Protein AF-A0A7W5DYM8-F1 (afdb_monomer_lite)

Organism: NCBI:txid980271

InterPro domains:
  IPR017850 Alkaline-phosphatase-like, core domain superfamily [G3DSA:3.40.720.10] (1-56)
  IPR017850 Alkaline-phosphatase-like, core domain superfamily [SSF53649] (1-130)
  IPR032506 N-sulphoglucosamine sulphohydrolase, C-terminal [PF16347] (1-125)
  IPR050738 Sulfatase enzyme [PTHR42693] (1-129)

Sequence (147 aa):
MRVPAVIRWPNMIPAGSNTDKLLTAMDVLPTCAKLSGAELPNDLVIDGKDMMPVLLNGAASPHEHFFYVHWGDLEGVRWKSWKLHVVDGKTALYNLDEDIAEKKNLAANHPEIVQQLQSAMQAFEKDMKENLRPAGLVENPKPLTKR

pLDDT: mean 94.45, std 4.66, range [64.62, 98.44]

Radius of gyration: 18.81 Å; chains: 1; bounding box: 46×29×61 Å

Structure (mmCIF, N/CA/C/O backbone):
data_AF-A0A7W5DYM8-F1
#
_entry.id   AF-A0A7W5DYM8-F1
#
loop_
_atom_site.group_PDB
_atom_site.id
_atom_site.type_symbol
_atom_site.label_atom_id
_atom_site.label_alt_id
_atom_site.label_comp_id
_atom_site.label_asym_id
_atom_site.label_entity_id
_atom_site.label_seq_id
_atom_site.pdbx_PDB_ins_code
_atom_site.Cartn_x
_atom_site.Cartn_y
_atom_site.Cartn_z
_atom_site.occupancy
_atom_site.B_iso_or_equiv
_atom_site.auth_seq_id
_atom_site.auth_comp_id
_atom_site.auth_asym_id
_atom_site.auth_atom_id
_atom_site.pdbx_PDB_model_num
ATOM 1 N N . MET A 1 1 ? 4.156 -7.812 -0.506 1.00 83.62 1 MET A N 1
ATOM 2 C CA . MET A 1 1 ? 3.301 -8.966 -0.135 1.00 83.62 1 MET A CA 1
ATOM 3 C C . MET A 1 1 ? 1.823 -8.617 -0.337 1.00 83.62 1 MET A C 1
ATOM 5 O O . MET A 1 1 ? 1.478 -7.452 -0.181 1.00 83.62 1 MET A O 1
ATOM 9 N N . ARG A 1 2 ? 0.968 -9.587 -0.697 1.00 90.94 2 ARG A N 1
ATOM 10 C CA . ARG A 1 2 ? -0.507 -9.479 -0.682 1.00 90.94 2 ARG A CA 1
ATOM 11 C C . ARG A 1 2 ? -1.041 -10.575 0.240 1.00 90.94 2 ARG A C 1
ATOM 13 O O . ARG A 1 2 ? -0.588 -11.709 0.132 1.00 90.94 2 ARG A O 1
ATOM 20 N N . VAL A 1 3 ? -1.972 -10.238 1.127 1.00 94.06 3 VAL A N 1
ATOM 21 C CA . VAL A 1 3 ? -2.548 -11.163 2.118 1.00 94.06 3 VAL A CA 1
ATOM 22 C C . VAL A 1 3 ? -4.078 -11.126 2.064 1.00 94.06 3 VAL A C 1
ATOM 24 O O . VAL A 1 3 ? -4.635 -10.112 1.635 1.00 94.06 3 VAL A O 1
ATOM 27 N N . PRO A 1 4 ? -4.771 -12.209 2.458 1.00 95.94 4 PRO A N 1
ATOM 28 C CA . PRO A 1 4 ? -6.221 -12.181 2.603 1.00 95.94 4 PRO A CA 1
ATOM 29 C C . PRO A 1 4 ? -6.634 -11.254 3.754 1.00 95.94 4 PRO A C 1
ATOM 31 O O . PRO A 1 4 ? -6.001 -11.242 4.808 1.00 95.94 4 PRO A O 1
ATOM 34 N N . ALA A 1 5 ? -7.723 -10.512 3.560 1.00 96.00 5 ALA A N 1
ATOM 35 C CA . ALA A 1 5 ? -8.339 -9.674 4.582 1.00 96.00 5 ALA A CA 1
ATOM 36 C C . ALA A 1 5 ? -9.866 -9.777 4.476 1.00 96.00 5 ALA A C 1
ATOM 38 O O . ALA A 1 5 ? -10.414 -9.784 3.374 1.00 96.00 5 ALA A O 1
ATOM 39 N N . VAL A 1 6 ? -10.546 -9.864 5.620 1.00 96.56 6 VAL A N 1
ATOM 40 C CA . VAL A 1 6 ? -12.012 -9.897 5.712 1.00 96.56 6 VAL A CA 1
ATOM 41 C C . VAL A 1 6 ? -12.442 -8.912 6.788 1.00 96.56 6 VAL A C 1
ATOM 43 O O . VAL A 1 6 ? -11.948 -8.968 7.912 1.00 96.56 6 VAL A O 1
ATOM 46 N N . ILE A 1 7 ? -13.378 -8.028 6.447 1.00 96.19 7 ILE A N 1
ATOM 47 C CA . ILE A 1 7 ? -13.954 -7.044 7.365 1.00 96.19 7 ILE A CA 1
ATOM 48 C C . ILE A 1 7 ? -15.462 -7.267 7.394 1.00 96.19 7 ILE A C 1
ATOM 50 O O . ILE A 1 7 ? -16.102 -7.382 6.350 1.00 96.19 7 ILE A O 1
ATOM 54 N N . ARG A 1 8 ? -16.038 -7.347 8.596 1.00 96.38 8 ARG A N 1
ATOM 55 C CA . ARG A 1 8 ? -17.473 -7.559 8.793 1.00 96.38 8 ARG A CA 1
ATOM 56 C C . ARG A 1 8 ? -18.031 -6.502 9.731 1.00 96.38 8 ARG A C 1
ATOM 58 O O . ARG A 1 8 ? -17.648 -6.453 10.894 1.00 96.38 8 ARG A O 1
ATOM 65 N N . TRP A 1 9 ? -19.010 -5.747 9.242 1.00 96.38 9 TRP A N 1
ATOM 66 C CA . TRP A 1 9 ? -19.817 -4.848 10.061 1.00 96.38 9 TRP A CA 1
ATOM 67 C C . TRP A 1 9 ? -21.295 -4.972 9.673 1.00 96.38 9 TRP A C 1
ATOM 69 O O . TRP A 1 9 ? -21.706 -4.427 8.646 1.00 96.38 9 TRP A O 1
ATOM 79 N N . PRO A 1 10 ? -22.103 -5.704 10.463 1.00 96.44 10 PRO A N 1
ATOM 80 C CA . PRO A 1 10 ? -23.527 -5.873 10.188 1.00 96.44 10 PRO A CA 1
ATOM 81 C C . PRO A 1 10 ? -24.252 -4.531 10.050 1.00 96.44 10 PRO A C 1
ATOM 83 O O . PRO A 1 10 ? -23.991 -3.611 10.821 1.00 96.44 10 PRO A O 1
ATOM 86 N N . ASN A 1 11 ? -25.171 -4.445 9.086 1.00 94.19 11 ASN A N 1
ATOM 87 C CA . ASN A 1 11 ? -25.983 -3.259 8.775 1.00 94.19 11 ASN A CA 1
ATOM 88 C C . ASN A 1 11 ? -25.207 -2.020 8.290 1.00 94.19 11 ASN A C 1
ATOM 90 O O . ASN A 1 11 ? -25.830 -0.996 8.037 1.00 94.19 11 ASN A O 1
ATOM 94 N N . MET A 1 12 ? -23.882 -2.113 8.135 1.00 95.12 12 MET A N 1
ATOM 95 C CA . MET A 1 12 ? -23.035 -1.024 7.635 1.00 95.12 12 MET A CA 1
ATOM 96 C C . MET A 1 12 ? -22.332 -1.430 6.343 1.00 95.12 12 MET A C 1
ATOM 98 O O . MET A 1 12 ? -22.531 -0.802 5.311 1.00 95.12 12 MET A O 1
ATOM 102 N N . ILE A 1 13 ? -21.547 -2.511 6.379 1.00 96.19 13 ILE A N 1
ATOM 103 C CA . ILE A 1 13 ? -20.878 -3.041 5.186 1.00 96.19 13 ILE A CA 1
ATOM 104 C C . ILE A 1 13 ? -21.829 -4.032 4.498 1.00 96.19 13 ILE A C 1
ATOM 106 O O . ILE A 1 13 ? -22.281 -4.977 5.159 1.00 96.19 13 ILE A O 1
ATOM 110 N N . PRO A 1 14 ? -22.124 -3.870 3.192 1.00 94.50 14 PRO A N 1
ATOM 111 C CA . PRO A 1 14 ? -22.973 -4.803 2.459 1.00 94.50 14 PRO A CA 1
ATOM 112 C C . PRO A 1 14 ? -22.443 -6.240 2.541 1.00 94.50 14 PRO A C 1
ATOM 114 O O . PRO A 1 14 ? -21.277 -6.520 2.242 1.00 94.50 14 PRO A O 1
ATOM 117 N N . ALA A 1 15 ? -23.302 -7.168 2.961 1.00 96.00 15 ALA A N 1
ATOM 118 C CA . ALA A 1 15 ? -22.930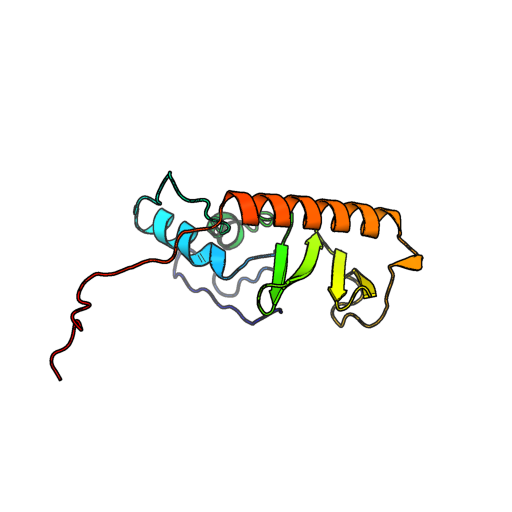 -8.570 3.109 1.00 96.00 15 ALA A CA 1
ATOM 119 C C . ALA A 1 15 ? -22.540 -9.186 1.757 1.00 96.00 15 ALA A C 1
ATOM 121 O O . ALA A 1 15 ? -23.195 -8.947 0.746 1.00 96.00 15 ALA A O 1
ATOM 122 N N . GLY A 1 16 ? -21.475 -9.991 1.750 1.00 94.94 16 GLY A N 1
ATOM 123 C CA . GLY A 1 16 ? -20.983 -10.653 0.537 1.00 94.94 16 GLY A CA 1
ATOM 124 C C . GLY A 1 16 ? -20.335 -9.717 -0.489 1.00 94.94 16 GLY A C 1
ATOM 125 O O . GLY A 1 16 ? -20.016 -10.166 -1.587 1.00 94.94 16 GLY A O 1
ATOM 126 N N . SER A 1 17 ? -20.127 -8.441 -0.152 1.00 95.00 17 SER A N 1
ATOM 127 C CA . SER A 1 17 ? -19.390 -7.514 -1.012 1.00 95.00 17 SER A CA 1
ATOM 128 C C . SER A 1 17 ? -17.897 -7.856 -1.075 1.00 95.00 17 SER A C 1
ATOM 130 O O . SER A 1 17 ? -17.343 -8.516 -0.192 1.00 95.00 17 SER A O 1
ATOM 132 N N . ASN A 1 18 ? -17.242 -7.415 -2.148 1.00 95.81 18 ASN A N 1
ATOM 133 C CA . ASN A 1 18 ? -15.803 -7.536 -2.344 1.00 95.81 18 ASN A CA 1
ATOM 134 C C . ASN A 1 18 ? -15.232 -6.219 -2.889 1.00 95.81 18 ASN A C 1
ATOM 136 O O . ASN A 1 18 ? -15.968 -5.358 -3.370 1.00 95.81 18 ASN A O 1
ATOM 140 N N . THR A 1 19 ? -13.914 -6.056 -2.783 1.00 95.00 19 THR A N 1
ATOM 141 C CA . THR A 1 19 ? -13.195 -4.926 -3.371 1.00 95.00 19 THR A CA 1
ATOM 142 C C . THR A 1 19 ? -11.822 -5.371 -3.860 1.00 95.00 19 THR A C 1
ATOM 144 O O . THR A 1 19 ? -11.147 -6.178 -3.217 1.00 95.00 19 THR A O 1
ATOM 147 N N . ASP A 1 20 ? -11.423 -4.852 -5.017 1.00 93.19 20 ASP A N 1
ATOM 148 C CA . ASP A 1 20 ? -10.101 -5.023 -5.624 1.00 93.19 20 ASP A CA 1
ATOM 149 C C . ASP A 1 20 ? -9.181 -3.816 -5.377 1.00 93.19 20 ASP A C 1
ATOM 151 O O . ASP A 1 20 ? -8.024 -3.806 -5.809 1.00 93.19 20 ASP A O 1
ATOM 155 N N . LYS A 1 21 ? -9.687 -2.793 -4.676 1.00 95.00 21 LYS A N 1
ATOM 156 C CA . LYS A 1 21 ? -8.948 -1.566 -4.388 1.00 95.00 21 LYS A CA 1
ATOM 157 C C . LYS A 1 21 ? -7.797 -1.842 -3.429 1.00 95.00 21 LYS A C 1
ATOM 159 O O . LYS A 1 21 ? -7.869 -2.694 -2.545 1.00 95.00 21 LYS A O 1
ATOM 164 N N . LEU A 1 22 ? -6.718 -1.091 -3.620 1.00 95.12 22 LEU A N 1
ATOM 165 C CA . LEU A 1 22 ? -5.542 -1.164 -2.769 1.00 95.12 22 LEU A CA 1
ATOM 166 C C . LEU A 1 22 ? -5.871 -0.612 -1.379 1.00 95.12 22 LEU A C 1
ATOM 168 O O . LEU A 1 22 ? -6.224 0.553 -1.233 1.00 95.12 22 LEU A O 1
ATOM 172 N N . LEU A 1 23 ? -5.736 -1.467 -0.375 1.00 96.56 23 LEU A N 1
ATOM 173 C CA . LEU A 1 23 ? -5.815 -1.131 1.041 1.00 96.56 23 LEU A CA 1
ATOM 174 C C . LEU A 1 23 ? -4.632 -1.777 1.758 1.00 96.56 23 LEU A C 1
ATOM 176 O O . LEU A 1 23 ? -4.027 -2.733 1.259 1.00 96.56 23 LEU A O 1
ATOM 180 N N . THR A 1 24 ? -4.303 -1.254 2.930 1.00 96.81 24 THR A N 1
ATOM 181 C CA . THR A 1 24 ? -3.130 -1.654 3.705 1.00 96.81 24 THR A CA 1
ATOM 182 C C . THR A 1 24 ? -3.521 -2.000 5.138 1.00 96.81 24 THR A C 1
ATOM 184 O O . THR A 1 24 ? -4.536 -1.539 5.654 1.00 96.81 24 THR A O 1
ATOM 187 N N . ALA A 1 25 ? -2.691 -2.781 5.829 1.00 96.44 25 ALA A N 1
ATOM 188 C CA . ALA A 1 25 ? -2.888 -3.014 7.261 1.00 96.44 25 ALA A CA 1
ATOM 189 C C . ALA A 1 25 ? -2.760 -1.718 8.089 1.00 96.44 25 ALA A C 1
ATOM 191 O O . ALA A 1 25 ? -3.358 -1.611 9.157 1.00 96.44 25 ALA A O 1
ATOM 192 N N . MET A 1 26 ? -2.020 -0.720 7.586 1.00 96.94 26 MET A N 1
ATOM 193 C CA . MET A 1 26 ? -1.843 0.577 8.248 1.00 96.94 26 MET A CA 1
ATOM 194 C C . MET A 1 26 ? -3.145 1.382 8.283 1.00 96.94 26 MET A C 1
ATOM 196 O O . MET A 1 26 ? -3.337 2.179 9.195 1.00 96.94 26 MET A O 1
ATOM 200 N N . ASP A 1 27 ? -4.071 1.120 7.356 1.00 98.19 27 ASP A N 1
ATOM 201 C CA . ASP A 1 27 ? -5.374 1.790 7.273 1.00 98.19 27 ASP A CA 1
ATOM 202 C C . ASP A 1 27 ? -6.287 1.455 8.459 1.00 98.19 27 ASP A C 1
ATOM 204 O O . ASP A 1 27 ? -7.216 2.206 8.760 1.00 98.19 27 ASP A O 1
ATOM 208 N N . VAL A 1 28 ? -6.025 0.352 9.172 1.00 97.75 28 VAL A N 1
ATOM 209 C CA . VAL A 1 28 ? -6.814 -0.065 10.342 1.00 97.75 28 VAL A CA 1
ATOM 210 C C . VAL A 1 28 ? -6.790 1.005 11.430 1.00 97.75 28 VAL A C 1
ATOM 212 O O . VAL A 1 28 ? -7.844 1.345 11.959 1.00 97.75 28 VAL A O 1
ATOM 215 N N . LEU A 1 29 ? -5.619 1.574 11.733 1.00 97.81 29 LEU A N 1
ATOM 216 C CA . LEU A 1 29 ? -5.467 2.571 12.794 1.00 97.81 29 LEU A CA 1
ATOM 217 C C . LEU A 1 29 ? -6.342 3.823 12.568 1.00 97.81 29 LEU A C 1
ATOM 219 O O . LEU A 1 29 ? -7.199 4.089 13.413 1.00 97.81 29 LEU A O 1
ATOM 223 N N . PRO A 1 30 ? -6.190 4.587 11.468 1.00 98.00 30 PRO A N 1
ATOM 224 C CA . PRO A 1 30 ? -6.984 5.795 11.251 1.00 98.00 30 PRO A CA 1
ATOM 225 C C . PRO A 1 30 ? -8.464 5.499 11.015 1.00 98.00 30 PRO A C 1
ATOM 227 O O . PRO A 1 30 ? -9.313 6.289 11.423 1.00 98.00 30 PRO A O 1
ATOM 230 N N . THR A 1 31 ? -8.789 4.346 10.425 1.00 98.06 31 THR A N 1
ATOM 231 C CA . THR A 1 31 ? -10.178 3.893 10.290 1.00 98.06 31 THR A CA 1
ATOM 232 C C . THR A 1 31 ? -10.809 3.693 11.669 1.00 98.06 31 THR A C 1
ATOM 234 O O . THR A 1 31 ? -11.843 4.284 11.967 1.00 98.06 31 THR A O 1
ATOM 237 N N . CYS A 1 32 ? -10.180 2.910 12.550 1.00 98.00 32 CYS A N 1
ATOM 238 C CA . CYS A 1 32 ? -10.696 2.669 13.895 1.00 98.00 32 CYS A CA 1
ATOM 239 C C . CYS A 1 32 ? -10.761 3.949 14.735 1.00 98.00 32 CYS A C 1
ATOM 241 O O . CYS A 1 32 ? -11.755 4.139 15.430 1.00 98.00 32 CYS A O 1
ATOM 243 N N . ALA A 1 33 ? -9.755 4.826 14.649 1.00 98.06 33 ALA A N 1
ATOM 244 C CA . ALA A 1 33 ? -9.746 6.101 15.366 1.00 98.06 33 ALA A CA 1
ATOM 245 C C . ALA A 1 33 ? -10.934 6.988 14.963 1.00 98.06 33 ALA A C 1
ATOM 247 O O . ALA A 1 33 ? -11.693 7.447 15.815 1.00 98.06 33 ALA A O 1
ATOM 248 N N . LYS A 1 34 ? -11.177 7.135 13.654 1.00 97.06 34 LYS A N 1
ATOM 249 C CA . LYS A 1 34 ? -12.324 7.893 13.142 1.00 97.06 34 LYS A CA 1
ATOM 250 C C . LYS A 1 34 ? -13.661 7.309 13.601 1.00 97.06 34 LYS A C 1
ATOM 252 O O . LYS A 1 34 ? -14.571 8.058 13.941 1.00 97.06 34 LYS A O 1
ATOM 257 N N . LEU A 1 35 ? -13.788 5.982 13.610 1.00 96.81 35 LEU A N 1
ATOM 258 C CA . LEU A 1 35 ? -15.016 5.298 14.021 1.00 96.81 35 LEU A CA 1
ATOM 259 C C . LEU A 1 35 ? -15.273 5.371 15.531 1.00 96.81 35 LEU A C 1
ATOM 261 O O . LEU A 1 35 ? -16.429 5.388 15.943 1.00 96.81 35 LEU A O 1
ATOM 265 N N . SER A 1 36 ? -14.220 5.396 16.351 1.00 97.75 36 SER A N 1
ATOM 266 C CA . SER A 1 36 ? -14.335 5.509 17.808 1.00 97.75 36 SER A CA 1
ATOM 267 C C . SER A 1 36 ? -14.446 6.953 18.300 1.00 97.75 36 SER A C 1
ATOM 269 O O . SER A 1 36 ? -14.766 7.167 19.467 1.00 97.75 36 SER A O 1
ATOM 271 N N . GLY A 1 37 ? -14.170 7.934 17.436 1.00 97.44 37 GLY A N 1
ATOM 272 C CA . GLY A 1 37 ? -14.018 9.333 17.829 1.00 97.44 37 GLY A CA 1
ATOM 273 C C . GLY A 1 37 ? -12.704 9.617 18.563 1.00 97.44 37 GLY A C 1
ATOM 274 O O . GLY A 1 37 ? -12.573 10.678 19.164 1.00 97.44 37 GLY A O 1
ATOM 275 N N . ALA A 1 38 ? -11.745 8.684 18.546 1.00 97.75 38 ALA A N 1
ATOM 276 C CA . ALA A 1 38 ? -10.418 8.926 19.092 1.00 97.75 38 ALA A CA 1
ATOM 277 C C . ALA A 1 38 ? -9.637 9.893 18.195 1.00 97.75 38 ALA A C 1
ATOM 279 O O . ALA A 1 38 ? -9.640 9.775 16.968 1.00 97.75 38 ALA A O 1
ATOM 280 N N . GLU A 1 39 ? -8.926 10.820 18.823 1.00 96.31 39 GLU A N 1
ATOM 281 C CA . GLU A 1 39 ? -8.040 11.743 18.126 1.00 96.31 39 GLU A CA 1
ATOM 282 C C . GLU A 1 39 ? -6.702 11.062 17.832 1.00 96.31 39 GLU A C 1
ATOM 284 O O . GLU A 1 39 ? -6.113 10.398 18.690 1.00 96.31 39 GLU A O 1
ATOM 289 N N . LEU A 1 40 ? -6.226 11.217 16.598 1.00 95.25 40 LEU A N 1
ATOM 290 C CA . LEU A 1 40 ? -4.867 10.832 16.242 1.00 95.25 40 LEU A CA 1
ATOM 291 C C . LEU A 1 40 ? -3.893 11.948 16.647 1.00 95.25 40 LEU A C 1
ATOM 293 O O . LEU A 1 40 ? -4.267 13.121 16.627 1.00 95.25 40 LEU A O 1
ATOM 297 N N . PRO A 1 41 ? -2.642 11.602 16.990 1.00 92.56 41 PRO A N 1
ATOM 298 C CA . PRO A 1 41 ? -1.598 12.591 17.22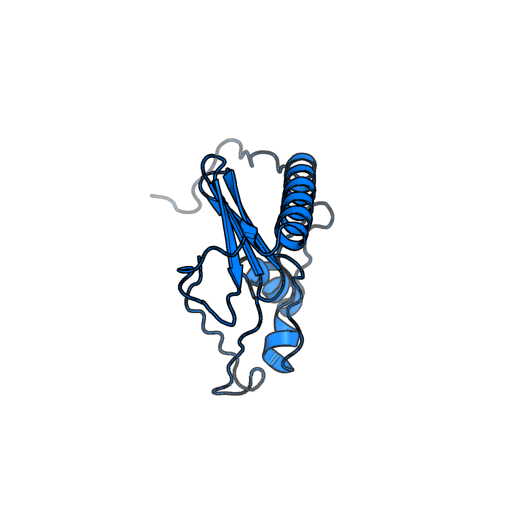9 1.00 92.56 41 PRO A CA 1
ATOM 299 C C . PRO A 1 41 ? -1.387 13.471 15.990 1.00 92.56 41 PRO A C 1
ATOM 301 O O . PRO A 1 41 ? -1.292 12.965 14.873 1.00 92.56 41 PRO A O 1
ATOM 304 N N . ASN A 1 42 ? -1.298 14.787 16.199 1.00 91.19 42 ASN A N 1
ATOM 305 C CA . ASN A 1 42 ? -1.083 15.773 15.130 1.00 91.19 42 ASN A CA 1
ATOM 306 C C . ASN A 1 42 ? 0.408 16.043 14.858 1.00 91.19 42 ASN A C 1
ATOM 308 O O . ASN A 1 42 ? 0.750 16.741 13.909 1.00 91.19 42 ASN A O 1
ATOM 312 N N . ASP A 1 43 ? 1.287 15.520 15.710 1.00 90.81 43 ASP A N 1
ATOM 313 C CA . ASP A 1 43 ? 2.745 15.642 15.656 1.00 90.81 43 ASP A CA 1
ATOM 314 C C . ASP A 1 43 ? 3.423 14.420 15.016 1.00 90.81 43 ASP A C 1
ATOM 316 O O . ASP A 1 43 ? 4.648 14.369 14.924 1.00 90.81 43 ASP A O 1
ATOM 320 N N . LEU A 1 44 ? 2.640 13.437 14.558 1.00 90.81 44 LEU A N 1
ATOM 321 C CA . LEU A 1 44 ? 3.134 12.221 13.921 1.00 90.81 44 LEU A CA 1
ATOM 322 C C . LEU A 1 44 ? 2.508 12.037 12.542 1.00 90.81 44 LEU A C 1
ATOM 324 O O . LEU A 1 44 ? 1.288 12.064 12.382 1.00 90.81 44 LEU A O 1
ATOM 328 N N . VAL A 1 45 ? 3.349 11.746 11.553 1.00 92.50 45 VAL A N 1
ATOM 329 C CA . VAL A 1 45 ? 2.881 11.299 10.239 1.00 92.50 45 VAL A CA 1
ATOM 330 C C . VAL A 1 45 ? 2.346 9.872 10.362 1.00 92.50 45 VAL A C 1
ATOM 332 O O . VAL A 1 45 ? 3.031 8.977 10.871 1.00 92.50 45 VAL A O 1
ATOM 335 N N . ILE A 1 46 ? 1.101 9.667 9.927 1.00 94.56 46 ILE A N 1
ATOM 336 C CA . ILE A 1 46 ? 0.420 8.370 9.877 1.00 94.56 46 ILE A CA 1
ATOM 337 C C . ILE A 1 46 ? 0.227 7.987 8.409 1.00 94.56 46 ILE A C 1
ATOM 339 O O . ILE A 1 46 ? -0.500 8.662 7.685 1.00 94.56 46 ILE A O 1
ATOM 343 N N . ASP A 1 47 ? 0.847 6.884 7.985 1.00 94.56 47 ASP A N 1
ATOM 344 C CA . ASP A 1 47 ? 0.813 6.430 6.584 1.00 94.56 47 ASP A CA 1
ATOM 345 C C . ASP A 1 47 ? -0.535 5.821 6.173 1.00 94.56 47 ASP A C 1
ATOM 347 O O . ASP A 1 47 ? -0.923 5.835 5.002 1.00 94.56 47 ASP A O 1
ATOM 351 N N . GLY A 1 48 ? -1.249 5.251 7.146 1.00 96.62 48 GLY A N 1
ATOM 352 C CA . GLY A 1 48 ? -2.573 4.680 6.936 1.00 96.62 48 GLY A CA 1
ATOM 353 C C . GLY A 1 48 ? -3.610 5.740 6.577 1.00 96.62 48 GLY A C 1
ATOM 354 O O . GLY A 1 48 ? -3.499 6.906 6.956 1.00 96.62 48 GLY A O 1
ATOM 355 N N . LYS A 1 49 ? -4.686 5.320 5.915 1.00 97.62 49 LYS A N 1
ATOM 356 C CA . LYS A 1 49 ? -5.818 6.182 5.546 1.00 97.62 49 LYS A CA 1
ATOM 357 C C . LYS A 1 49 ? -7.152 5.538 5.912 1.00 97.62 49 LYS A C 1
ATOM 359 O O . LYS A 1 49 ? -7.236 4.335 6.129 1.00 97.62 49 LYS A O 1
ATOM 364 N N . ASP A 1 50 ? -8.206 6.344 5.994 1.00 97.69 50 ASP A N 1
ATOM 365 C CA . ASP A 1 50 ? -9.558 5.841 6.259 1.00 97.69 50 ASP A CA 1
ATOM 366 C C . ASP A 1 50 ? -10.059 4.970 5.095 1.00 97.69 50 ASP A C 1
ATOM 368 O O . ASP A 1 50 ? -10.214 5.449 3.968 1.00 97.69 50 ASP A O 1
ATOM 372 N N . MET A 1 51 ? -10.335 3.693 5.374 1.00 97.69 51 MET A N 1
ATOM 373 C CA . MET A 1 51 ? -10.814 2.735 4.376 1.00 97.69 51 MET A CA 1
ATOM 374 C C . MET A 1 51 ? -12.344 2.709 4.237 1.00 97.69 51 MET A C 1
ATOM 376 O O . MET A 1 51 ? -12.852 2.103 3.291 1.00 97.69 51 MET A O 1
ATOM 380 N N . MET A 1 52 ? -13.104 3.353 5.134 1.00 97.12 52 MET A N 1
ATOM 381 C CA . MET A 1 52 ? -14.573 3.278 5.117 1.00 97.12 52 MET A CA 1
ATOM 382 C C . MET A 1 52 ? -15.208 3.718 3.792 1.00 97.12 52 MET A C 1
ATOM 384 O O . MET A 1 52 ? -16.124 3.029 3.341 1.00 97.12 52 MET A O 1
ATOM 388 N N . PRO A 1 53 ? -14.746 4.786 3.106 1.00 97.31 53 PRO A N 1
ATOM 389 C CA . PRO A 1 53 ? -15.305 5.156 1.806 1.00 97.31 53 PRO A CA 1
ATOM 390 C C . PRO A 1 53 ? -15.191 4.037 0.761 1.00 97.31 53 PRO A C 1
ATOM 392 O O . PRO A 1 53 ? -16.104 3.846 -0.043 1.00 97.31 53 PRO A O 1
ATOM 395 N N . VAL A 1 54 ? -14.097 3.268 0.795 1.00 97.44 54 VAL A N 1
ATOM 396 C CA . VAL A 1 54 ? -13.891 2.112 -0.089 1.00 97.44 54 VAL A CA 1
ATOM 397 C C . VAL A 1 54 ? -14.860 0.990 0.277 1.00 97.44 54 VAL A C 1
ATOM 399 O O . VAL A 1 54 ? -15.523 0.447 -0.604 1.00 97.44 54 VAL A O 1
ATOM 402 N N . LEU A 1 55 ? -14.972 0.666 1.568 1.00 96.12 55 LEU A N 1
ATOM 403 C CA . LEU A 1 55 ? -15.787 -0.453 2.053 1.00 96.12 55 LEU A CA 1
ATOM 404 C C . LEU A 1 55 ? -17.297 -0.229 1.905 1.00 96.12 55 LEU A C 1
ATOM 406 O O . LEU A 1 55 ? -18.034 -1.187 1.694 1.00 96.12 55 LEU A O 1
ATOM 410 N N . LEU A 1 56 ? -17.761 1.013 2.049 1.00 95.25 56 LEU A N 1
ATOM 411 C CA . LEU A 1 56 ? -19.190 1.336 2.021 1.00 95.25 56 LEU A CA 1
ATOM 412 C C . LEU A 1 56 ? -19.688 1.649 0.611 1.00 95.25 56 LEU A C 1
ATOM 414 O O . LEU A 1 56 ? -20.775 1.220 0.233 1.00 95.25 56 LEU A O 1
ATOM 418 N N . ASN A 1 57 ? -18.892 2.393 -0.161 1.00 93.62 57 ASN A N 1
ATOM 419 C CA . ASN A 1 57 ? -19.366 3.042 -1.385 1.00 93.62 57 ASN A CA 1
ATOM 420 C C . ASN A 1 57 ? -18.558 2.643 -2.627 1.00 93.62 57 ASN A C 1
ATOM 422 O O . ASN A 1 57 ? -18.780 3.200 -3.700 1.00 93.62 57 ASN A O 1
ATOM 426 N N . GLY A 1 58 ? -17.586 1.734 -2.494 1.00 93.88 58 GLY A N 1
ATOM 427 C CA . GLY A 1 58 ? -16.712 1.346 -3.602 1.00 93.88 58 GLY A CA 1
ATOM 428 C C . GLY A 1 58 ? -15.829 2.491 -4.108 1.00 93.88 58 GLY A C 1
ATOM 429 O O . GLY A 1 58 ? -15.475 2.512 -5.287 1.00 93.88 58 GLY A O 1
ATOM 430 N N . ALA A 1 59 ? -15.490 3.456 -3.243 1.00 96.81 59 ALA A N 1
ATOM 431 C CA . ALA A 1 59 ? -14.608 4.562 -3.602 1.00 96.81 59 ALA A CA 1
ATOM 432 C C . ALA A 1 59 ? -13.232 4.064 -4.085 1.00 96.81 59 ALA A C 1
ATOM 434 O O . ALA A 1 59 ? -12.816 2.932 -3.818 1.00 96.81 59 ALA A O 1
ATOM 435 N N . ALA A 1 60 ? -12.501 4.930 -4.790 1.00 96.25 60 ALA A N 1
ATOM 436 C CA . ALA A 1 60 ? -11.118 4.649 -5.151 1.00 96.25 60 ALA A CA 1
ATOM 437 C C . ALA A 1 60 ? -10.250 4.448 -3.898 1.00 96.25 60 ALA A C 1
ATOM 439 O O . ALA A 1 60 ? -10.547 4.978 -2.827 1.00 96.25 60 ALA A O 1
ATOM 440 N N . SER A 1 61 ? -9.153 3.702 -4.061 1.00 96.56 61 SER A N 1
ATOM 441 C CA . SER A 1 61 ? -8.113 3.609 -3.035 1.00 96.56 61 SER A CA 1
ATOM 442 C C . SER A 1 61 ? -7.683 5.018 -2.607 1.00 96.56 61 SER A C 1
ATOM 444 O O . SER A 1 61 ? -7.403 5.845 -3.479 1.00 96.56 61 SER A O 1
ATOM 446 N N . PRO A 1 62 ? -7.571 5.297 -1.298 1.00 96.44 62 PRO A N 1
ATOM 447 C CA . PRO A 1 62 ? -7.039 6.570 -0.822 1.00 96.44 62 PRO A CA 1
ATOM 448 C C . PRO A 1 62 ? -5.512 6.660 -1.021 1.00 96.44 62 PRO A C 1
ATOM 450 O O . PRO A 1 62 ? -4.907 7.715 -0.819 1.00 96.44 62 PRO A O 1
ATOM 453 N N . HIS A 1 63 ? -4.871 5.555 -1.408 1.00 96.38 63 HIS A N 1
ATOM 454 C CA . HIS A 1 63 ? -3.448 5.459 -1.715 1.00 96.38 63 HIS A CA 1
ATOM 455 C C . HIS A 1 63 ? -3.193 5.613 -3.206 1.00 96.38 63 HIS A C 1
ATOM 457 O O . HIS A 1 63 ? -3.708 4.831 -4.007 1.00 96.38 63 HIS A O 1
ATOM 463 N N . GLU A 1 64 ? -2.359 6.591 -3.554 1.00 95.00 64 GLU A N 1
ATOM 464 C CA . GLU A 1 64 ? -1.810 6.740 -4.902 1.00 95.00 64 GLU A CA 1
ATOM 465 C C . GLU A 1 64 ? -0.636 5.778 -5.125 1.00 95.00 64 GLU A C 1
ATOM 467 O O . GLU A 1 64 ? -0.583 5.075 -6.137 1.00 95.00 64 GLU A O 1
ATOM 472 N N . HIS A 1 65 ? 0.264 5.716 -4.140 1.00 96.56 65 HIS A N 1
ATOM 473 C CA . HIS A 1 65 ? 1.417 4.830 -4.104 1.00 96.56 65 HIS A CA 1
ATOM 474 C C . HIS A 1 65 ? 1.343 3.914 -2.883 1.00 96.56 65 HIS A C 1
ATOM 476 O O . HIS A 1 65 ? 0.796 4.288 -1.846 1.00 96.56 65 HIS A O 1
ATOM 482 N N . PHE A 1 66 ? 1.928 2.727 -2.999 1.00 96.56 66 PHE A N 1
ATOM 483 C CA . PHE A 1 66 ? 2.193 1.851 -1.864 1.00 96.56 66 PHE A CA 1
ATOM 484 C C . PHE A 1 66 ? 3.619 1.329 -1.929 1.00 96.56 66 PHE A C 1
ATOM 486 O O . PHE A 1 66 ? 4.030 0.777 -2.949 1.00 96.56 66 PHE A O 1
ATOM 493 N N . PHE A 1 67 ? 4.354 1.488 -0.837 1.00 96.62 67 PHE A N 1
ATOM 494 C CA . PHE A 1 67 ? 5.774 1.182 -0.758 1.00 96.62 67 PHE A CA 1
ATOM 495 C C . PHE A 1 67 ? 6.002 -0.140 -0.023 1.00 96.62 67 PHE A C 1
ATOM 497 O O . PHE A 1 67 ? 5.364 -0.428 0.990 1.00 96.62 67 PHE A O 1
ATOM 504 N N . TYR A 1 68 ? 6.895 -0.968 -0.559 1.00 95.19 68 TYR A N 1
ATOM 505 C CA . TYR A 1 68 ? 7.270 -2.255 0.014 1.00 95.19 68 TYR A CA 1
ATOM 506 C C . TYR A 1 68 ? 8.629 -2.114 0.685 1.00 95.19 68 TYR A C 1
ATOM 508 O O . TYR A 1 68 ? 9.635 -1.932 0.005 1.00 95.19 68 TYR A O 1
ATOM 516 N N . VAL A 1 69 ? 8.638 -2.224 2.010 1.00 92.75 69 VAL A N 1
ATOM 517 C CA . VAL A 1 69 ? 9.861 -2.241 2.813 1.00 92.75 69 VAL A CA 1
ATOM 518 C C . VAL A 1 69 ? 10.076 -3.647 3.355 1.00 92.75 69 VAL A C 1
ATOM 520 O O . VAL A 1 69 ? 9.144 -4.267 3.877 1.00 92.75 69 VAL A O 1
ATOM 523 N N . HIS A 1 70 ? 11.298 -4.150 3.238 1.00 91.62 70 HIS A N 1
ATOM 524 C CA . HIS A 1 70 ? 11.696 -5.467 3.712 1.00 91.62 70 HIS A CA 1
ATOM 525 C C . HIS A 1 70 ? 13.046 -5.344 4.418 1.00 91.62 70 HIS A C 1
ATOM 527 O O . HIS A 1 70 ? 13.990 -4.793 3.874 1.00 91.62 70 HIS A O 1
ATOM 533 N N . TRP A 1 71 ? 13.102 -5.760 5.687 1.00 89.06 71 TRP A N 1
ATOM 534 C CA . TRP A 1 71 ? 14.279 -5.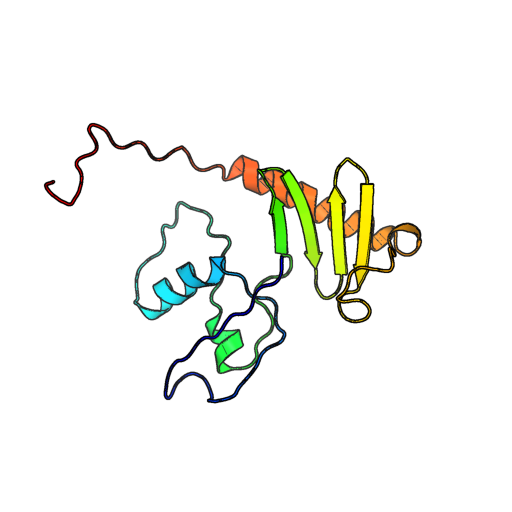599 6.563 1.00 89.06 71 TRP A CA 1
ATOM 535 C C . TRP A 1 71 ? 14.873 -4.182 6.649 1.00 89.06 71 TRP A C 1
ATOM 537 O O . TRP A 1 71 ? 16.027 -4.019 7.027 1.00 89.06 71 TRP A O 1
ATOM 547 N N . GLY A 1 72 ? 14.062 -3.154 6.393 1.00 87.69 72 GLY A N 1
ATOM 548 C CA . GLY A 1 72 ? 14.490 -1.753 6.414 1.00 87.69 72 GLY A CA 1
ATOM 549 C C . GLY A 1 72 ? 14.867 -1.199 5.041 1.00 87.69 72 GLY A C 1
ATOM 550 O O . GLY A 1 72 ? 14.962 0.017 4.907 1.00 87.69 72 GLY A O 1
ATOM 551 N N . ASP A 1 73 ? 14.981 -2.052 4.024 1.00 91.50 73 ASP A N 1
ATOM 552 C CA . ASP A 1 73 ? 15.262 -1.642 2.654 1.00 91.50 73 ASP A CA 1
ATOM 553 C C . ASP A 1 73 ? 13.963 -1.396 1.884 1.00 91.50 73 ASP A C 1
ATOM 555 O O . ASP A 1 73 ? 13.013 -2.187 1.936 1.00 91.50 73 ASP A O 1
ATOM 559 N N . LEU A 1 74 ? 13.909 -0.271 1.169 1.00 94.62 74 LEU A N 1
ATOM 560 C CA . LEU A 1 74 ? 12.806 0.051 0.275 1.00 94.62 74 LEU A CA 1
ATOM 561 C C . LEU A 1 74 ? 12.982 -0.715 -1.042 1.00 94.62 74 LEU A C 1
ATOM 563 O O . LEU A 1 74 ? 13.665 -0.273 -1.961 1.00 94.62 74 LEU A O 1
ATOM 567 N N . GLU A 1 75 ? 12.331 -1.868 -1.137 1.00 95.88 75 GLU A N 1
ATOM 568 C CA . GLU A 1 75 ? 12.505 -2.804 -2.251 1.00 95.88 75 GLU A CA 1
ATOM 569 C C . GLU A 1 75 ? 11.482 -2.617 -3.375 1.00 95.88 75 GLU A C 1
ATOM 571 O O . GLU A 1 75 ? 11.620 -3.211 -4.444 1.00 95.88 75 GLU A O 1
ATOM 576 N N . GLY A 1 76 ? 10.436 -1.811 -3.187 1.00 96.62 76 GLY A N 1
ATOM 577 C CA . GLY A 1 76 ? 9.497 -1.585 -4.277 1.00 96.62 76 GLY A CA 1
ATOM 578 C C . GLY A 1 76 ? 8.422 -0.545 -4.039 1.00 96.62 76 GLY A C 1
ATOM 579 O O . GLY A 1 76 ? 8.173 -0.090 -2.925 1.00 96.62 76 GLY A O 1
ATOM 580 N N . VAL A 1 77 ? 7.726 -0.218 -5.122 1.00 97.81 77 VAL A N 1
ATOM 581 C CA . VAL A 1 77 ? 6.578 0.686 -5.128 1.00 97.81 77 VAL A CA 1
ATOM 582 C C . VAL A 1 77 ? 5.505 0.156 -6.067 1.00 97.81 77 VAL A C 1
ATOM 584 O O . VAL A 1 77 ? 5.790 -0.362 -7.146 1.00 97.81 77 VAL A O 1
ATOM 587 N N . ARG A 1 78 ? 4.249 0.291 -5.657 1.00 97.19 78 ARG A N 1
ATOM 588 C CA . ARG A 1 78 ? 3.076 0.080 -6.495 1.00 97.19 78 ARG A CA 1
ATOM 589 C C . ARG A 1 78 ? 2.396 1.411 -6.765 1.00 97.19 78 ARG A C 1
ATOM 591 O O . ARG A 1 78 ? 2.149 2.168 -5.834 1.00 97.19 78 ARG A O 1
ATOM 598 N N . TRP A 1 79 ? 2.025 1.632 -8.017 1.00 96.88 79 TRP A N 1
ATOM 599 C CA . TRP A 1 79 ? 1.221 2.756 -8.478 1.00 96.88 79 TRP A CA 1
ATOM 600 C C . TRP A 1 79 ? 0.213 2.246 -9.501 1.00 96.88 79 TRP A C 1
ATOM 602 O O . TRP A 1 79 ? 0.594 1.720 -10.549 1.00 96.88 79 TRP A O 1
ATOM 612 N N . LYS A 1 80 ? -1.083 2.385 -9.202 1.00 93.38 80 LYS A N 1
ATOM 613 C CA . LYS A 1 80 ? -2.158 1.775 -10.005 1.00 93.38 80 LYS A CA 1
ATOM 614 C C . LYS A 1 80 ? -1.884 0.266 -10.201 1.00 93.38 80 LYS A C 1
ATOM 616 O O . LYS A 1 80 ? -1.746 -0.480 -9.221 1.00 93.38 80 LYS A O 1
ATOM 621 N N . SER A 1 81 ? -1.787 -0.164 -11.454 1.00 95.19 81 SER A N 1
ATOM 622 C CA . SER A 1 81 ? -1.495 -1.534 -11.876 1.00 95.19 81 SER A CA 1
ATOM 623 C C . SER A 1 81 ? 0.006 -1.818 -11.953 1.00 95.19 81 SER A C 1
ATOM 625 O O . SER A 1 81 ? 0.405 -2.974 -11.995 1.00 95.19 81 SER A O 1
ATOM 627 N N . TRP A 1 82 ? 0.858 -0.795 -11.928 1.00 97.94 82 TRP A N 1
ATOM 628 C CA . TRP A 1 82 ? 2.301 -0.960 -12.046 1.00 97.94 82 TRP A CA 1
ATOM 629 C C . TRP A 1 82 ? 2.941 -1.246 -10.698 1.00 97.94 82 TRP A C 1
ATOM 631 O O . TRP A 1 82 ? 2.616 -0.618 -9.688 1.00 97.94 82 TRP A O 1
ATOM 641 N N . LYS A 1 83 ? 3.891 -2.174 -10.694 1.00 97.88 83 LYS A N 1
ATOM 642 C CA . LYS A 1 83 ? 4.738 -2.458 -9.543 1.00 97.88 83 LYS A CA 1
ATOM 643 C C . LYS A 1 83 ? 6.191 -2.534 -9.971 1.00 97.88 83 LYS A C 1
ATOM 645 O O . LYS A 1 83 ? 6.541 -3.323 -10.845 1.00 97.88 83 LYS A O 1
ATOM 650 N N . LEU A 1 84 ? 7.014 -1.712 -9.336 1.00 98.31 84 LEU A N 1
ATOM 651 C CA . LEU A 1 84 ? 8.459 -1.716 -9.474 1.00 98.31 84 LEU A CA 1
ATOM 652 C C . LEU A 1 84 ? 9.070 -2.444 -8.277 1.00 98.31 84 LEU A C 1
ATOM 654 O O . LEU A 1 84 ? 8.715 -2.151 -7.136 1.00 98.31 84 LEU A O 1
ATOM 658 N N . HIS A 1 85 ? 10.001 -3.351 -8.549 1.00 97.19 85 HIS A N 1
ATOM 659 C CA . HIS A 1 85 ? 10.931 -3.903 -7.570 1.00 97.19 85 HIS A CA 1
ATOM 660 C C . HIS A 1 85 ? 12.343 -3.426 -7.871 1.00 97.19 85 HIS A C 1
ATOM 662 O O . HIS A 1 85 ? 12.757 -3.413 -9.033 1.00 97.19 85 HIS A O 1
ATOM 668 N N . VAL A 1 86 ? 13.077 -3.089 -6.818 1.00 95.50 86 VAL A N 1
ATOM 669 C CA . VAL A 1 86 ? 14.498 -2.754 -6.836 1.00 95.50 86 VAL A CA 1
ATOM 670 C C . VAL A 1 86 ? 15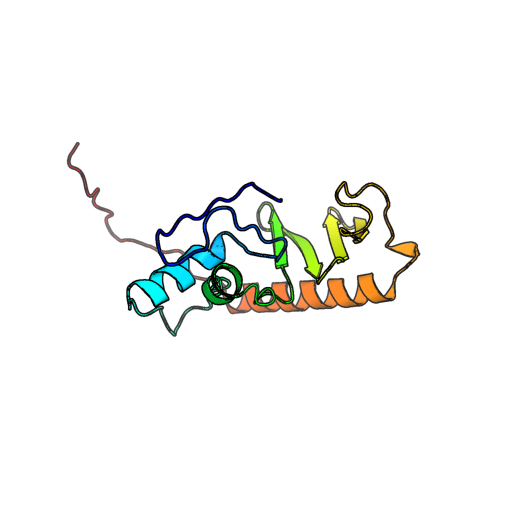.159 -3.536 -5.705 1.00 95.50 86 VAL A C 1
ATOM 672 O O . VAL A 1 86 ? 15.102 -3.133 -4.551 1.00 95.50 86 VAL A O 1
ATOM 675 N N . VAL A 1 87 ? 15.762 -4.676 -6.039 1.00 92.38 87 VAL A N 1
ATOM 676 C CA . VAL A 1 87 ? 16.424 -5.566 -5.069 1.00 92.38 87 VAL A CA 1
ATOM 677 C C . VAL A 1 87 ? 17.843 -5.821 -5.550 1.00 92.38 87 VAL A C 1
ATOM 679 O O . VAL A 1 87 ? 18.043 -6.168 -6.715 1.00 92.38 87 VAL A O 1
ATOM 682 N N . ASP A 1 88 ? 18.838 -5.610 -4.688 1.00 88.94 88 ASP A N 1
ATOM 683 C CA . ASP A 1 88 ? 20.265 -5.760 -5.018 1.00 88.94 88 ASP A CA 1
ATOM 684 C C . ASP A 1 88 ? 20.685 -5.000 -6.295 1.00 88.94 88 ASP A C 1
ATOM 686 O O . ASP A 1 88 ? 21.439 -5.501 -7.134 1.00 88.94 88 ASP A O 1
ATOM 690 N N . GLY A 1 89 ? 20.130 -3.799 -6.496 1.00 86.81 89 GLY A N 1
ATOM 691 C CA . GLY A 1 89 ? 20.373 -2.968 -7.682 1.00 86.81 89 GLY A CA 1
ATOM 692 C C . GLY A 1 89 ? 19.728 -3.480 -8.977 1.00 86.81 89 GLY A C 1
ATOM 693 O O . GLY A 1 89 ? 19.919 -2.877 -10.034 1.00 86.81 89 GLY A O 1
ATOM 694 N N . LYS A 1 90 ? 18.955 -4.571 -8.927 1.00 94.06 90 LYS A N 1
ATOM 695 C CA . LYS A 1 90 ? 18.207 -5.100 -10.071 1.00 94.06 90 LYS A CA 1
ATOM 696 C C . LYS A 1 90 ? 16.796 -4.543 -10.078 1.00 94.06 90 LYS A C 1
ATOM 698 O O . LYS A 1 90 ? 16.060 -4.676 -9.104 1.00 94.06 90 LYS A O 1
ATOM 703 N N . THR A 1 91 ? 16.411 -3.998 -11.225 1.00 96.44 91 THR A N 1
ATOM 704 C CA . THR A 1 91 ? 15.088 -3.420 -11.434 1.00 96.44 91 THR A CA 1
ATOM 705 C C . THR A 1 91 ? 14.185 -4.374 -12.205 1.00 96.44 91 THR A C 1
ATOM 707 O O . THR A 1 91 ? 14.550 -4.868 -13.278 1.00 96.44 91 THR A O 1
ATOM 710 N N . ALA A 1 92 ? 12.974 -4.586 -11.696 1.00 97.94 92 ALA A N 1
ATOM 711 C CA . ALA A 1 92 ? 11.925 -5.293 -12.412 1.00 97.94 92 ALA A CA 1
ATOM 712 C C . ALA A 1 92 ? 10.591 -4.554 -12.316 1.00 97.94 92 ALA A C 1
ATOM 714 O O . ALA A 1 92 ? 10.177 -4.147 -11.234 1.00 97.94 92 ALA A O 1
ATOM 715 N N . LEU A 1 93 ? 9.926 -4.381 -13.456 1.00 98.44 93 LEU A N 1
ATOM 716 C CA . LEU A 1 93 ? 8.633 -3.711 -13.555 1.00 98.44 93 LEU A CA 1
ATOM 717 C C . LEU A 1 93 ? 7.577 -4.711 -14.017 1.00 98.44 93 LEU A C 1
ATOM 719 O O . LEU A 1 93 ? 7.799 -5.432 -14.988 1.00 98.44 93 LEU A O 1
ATOM 723 N N . TYR A 1 94 ? 6.420 -4.706 -13.364 1.00 98.25 94 TYR A N 1
ATOM 724 C CA . TYR A 1 94 ? 5.300 -5.590 -13.672 1.00 98.25 94 TYR A CA 1
ATOM 725 C C . TYR A 1 94 ? 3.998 -4.797 -13.785 1.00 98.25 94 TYR A C 1
ATOM 727 O O . TYR A 1 94 ? 3.794 -3.830 -13.048 1.00 98.25 94 TYR A O 1
ATOM 735 N N . ASN A 1 95 ? 3.107 -5.234 -14.676 1.00 97.75 95 ASN A N 1
ATOM 736 C CA . ASN A 1 95 ? 1.714 -4.794 -14.714 1.00 97.75 95 ASN A CA 1
ATOM 737 C C . ASN A 1 95 ? 0.842 -5.871 -14.054 1.00 97.75 95 ASN A C 1
ATOM 739 O O . ASN A 1 95 ? 0.656 -6.950 -14.607 1.00 97.75 95 ASN A O 1
ATOM 743 N N . LEU A 1 96 ? 0.316 -5.581 -12.869 1.00 95.50 96 LEU A N 1
ATOM 744 C CA . LEU A 1 96 ? -0.425 -6.517 -12.024 1.00 95.50 96 LEU A CA 1
ATOM 745 C C . LEU A 1 96 ? -1.836 -6.839 -12.531 1.00 95.50 96 LEU A C 1
ATOM 747 O O . LEU A 1 96 ? -2.413 -7.819 -12.058 1.00 95.50 96 LEU A O 1
ATOM 751 N N . ASP A 1 97 ? -2.382 -6.055 -13.465 1.00 94.81 97 ASP A N 1
ATOM 752 C CA . ASP A 1 97 ? -3.673 -6.367 -14.092 1.00 94.81 97 ASP A CA 1
ATOM 753 C C . ASP A 1 97 ? -3.524 -7.490 -15.129 1.00 94.81 97 ASP A C 1
ATOM 755 O O . ASP A 1 97 ? -4.433 -8.296 -15.317 1.00 94.81 97 ASP A O 1
ATOM 759 N N . GLU A 1 98 ? -2.357 -7.570 -15.772 1.00 96.06 98 GLU A N 1
ATOM 760 C CA . GLU A 1 98 ? -2.041 -8.575 -16.794 1.00 96.06 98 GLU A CA 1
ATOM 761 C C . GLU A 1 98 ? -1.239 -9.753 -16.224 1.00 96.06 98 GLU A C 1
ATOM 763 O O . GLU A 1 98 ? -1.389 -10.893 -16.664 1.00 96.06 98 GLU A O 1
ATOM 768 N N . ASP A 1 99 ? -0.383 -9.485 -15.238 1.00 96.19 99 ASP A N 1
ATOM 769 C CA . ASP A 1 99 ? 0.573 -10.435 -14.681 1.00 96.19 99 ASP A CA 1
ATOM 770 C C . ASP A 1 99 ? 0.687 -10.288 -13.160 1.00 96.19 99 ASP A C 1
ATOM 772 O O . ASP A 1 99 ? 1.686 -9.831 -12.598 1.00 96.19 99 ASP A O 1
ATOM 776 N N . ILE A 1 100 ? -0.359 -10.735 -12.466 1.00 94.00 100 ILE A N 1
ATOM 777 C CA . ILE A 1 100 ? -0.392 -10.797 -10.999 1.00 94.00 100 ILE A CA 1
ATOM 778 C C . ILE A 1 100 ? 0.724 -11.674 -10.402 1.00 94.00 100 ILE A C 1
ATOM 780 O O . ILE A 1 100 ? 1.055 -11.530 -9.226 1.00 94.00 100 ILE A O 1
ATOM 784 N N . ALA A 1 101 ? 1.275 -12.602 -11.190 1.00 95.19 101 ALA A N 1
ATOM 785 C CA . ALA A 1 101 ? 2.318 -13.527 -10.763 1.00 95.19 101 ALA A CA 1
ATOM 786 C C . ALA A 1 101 ? 3.737 -12.969 -10.960 1.00 95.19 101 ALA A C 1
ATOM 788 O O . ALA A 1 101 ? 4.689 -13.666 -10.614 1.00 95.19 101 ALA A O 1
ATOM 789 N N . GLU A 1 102 ? 3.873 -11.748 -11.492 1.00 96.38 102 GLU A N 1
ATOM 790 C CA . GLU A 1 102 ? 5.148 -11.036 -11.646 1.00 96.38 102 GLU A CA 1
ATOM 791 C C . GLU A 1 102 ? 6.193 -11.851 -12.436 1.00 96.38 102 GLU A C 1
ATOM 793 O O . GLU A 1 102 ? 7.360 -11.950 -12.060 1.00 96.38 102 GLU A O 1
ATOM 798 N N . LYS A 1 103 ? 5.773 -12.489 -13.534 1.00 96.25 103 LYS A N 1
ATOM 799 C CA . LYS A 1 103 ? 6.617 -13.361 -14.366 1.00 96.25 103 LYS A CA 1
ATOM 800 C C . LYS A 1 103 ? 7.343 -12.618 -15.481 1.00 96.25 103 LYS A C 1
ATOM 802 O O . LYS A 1 103 ? 8.440 -13.017 -15.870 1.00 96.25 103 LYS A O 1
ATOM 807 N N . LYS A 1 104 ? 6.728 -11.580 -16.046 1.00 97.19 104 LYS A N 1
ATOM 808 C CA . LYS A 1 104 ? 7.234 -10.851 -17.209 1.00 97.19 104 LYS A CA 1
ATOM 809 C C . LYS A 1 104 ? 7.770 -9.494 -16.779 1.00 97.19 104 LYS A C 1
ATOM 811 O O . LYS A 1 104 ? 7.007 -8.560 -16.560 1.00 97.19 104 LYS A O 1
ATOM 816 N N . ASN A 1 105 ? 9.094 -9.372 -16.719 1.00 97.81 105 ASN A N 1
ATOM 817 C CA . ASN A 1 105 ? 9.732 -8.083 -16.480 1.00 97.81 105 ASN A CA 1
ATOM 818 C C . ASN A 1 105 ? 9.555 -7.164 -17.702 1.00 97.81 105 ASN A C 1
ATOM 820 O O . ASN A 1 105 ? 9.987 -7.491 -18.807 1.00 97.81 105 ASN A O 1
ATOM 824 N N . LEU A 1 106 ? 8.933 -6.010 -17.479 1.00 97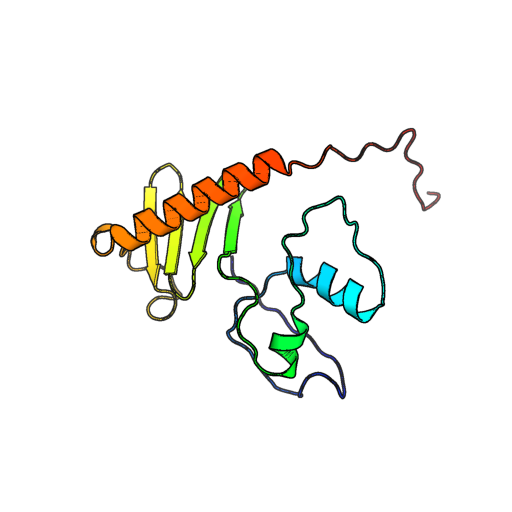.94 106 LEU A N 1
ATOM 825 C CA . LEU A 1 106 ? 8.618 -4.985 -18.470 1.00 97.94 106 LEU A CA 1
ATOM 826 C C . LEU A 1 106 ? 9.519 -3.743 -18.359 1.00 97.94 106 LEU A C 1
ATOM 828 O O . LEU A 1 106 ? 9.306 -2.771 -19.079 1.00 97.94 106 LEU A O 1
ATOM 832 N N . ALA A 1 107 ? 10.537 -3.756 -17.491 1.00 97.50 107 ALA A N 1
ATOM 833 C CA . ALA A 1 107 ? 11.355 -2.575 -17.197 1.00 97.50 107 ALA A CA 1
ATOM 834 C C . ALA A 1 107 ? 12.059 -1.999 -18.437 1.00 97.50 107 ALA A C 1
ATOM 836 O O . ALA A 1 107 ? 12.090 -0.786 -18.616 1.00 97.50 107 ALA A O 1
ATOM 837 N N . ALA A 1 108 ? 12.581 -2.858 -19.319 1.00 97.38 108 ALA A N 1
ATOM 838 C CA . ALA A 1 108 ? 13.245 -2.427 -20.552 1.00 97.38 108 ALA A CA 1
ATOM 839 C C . ALA A 1 108 ? 12.273 -1.826 -21.584 1.00 97.38 108 ALA A C 1
ATOM 841 O O . ALA A 1 108 ? 12.684 -1.045 -22.438 1.00 97.38 108 ALA A O 1
ATOM 842 N N . ASN A 1 109 ? 10.992 -2.195 -21.509 1.00 97.88 109 ASN A N 1
ATOM 843 C CA . ASN A 1 109 ? 9.954 -1.761 -22.440 1.00 97.88 109 ASN A CA 1
ATOM 844 C C . ASN A 1 109 ? 9.289 -0.448 -22.007 1.00 97.88 109 ASN A C 1
ATOM 846 O O . ASN A 1 109 ? 8.706 0.222 -22.853 1.00 97.88 109 ASN A O 1
ATOM 850 N N . HIS A 1 110 ? 9.377 -0.103 -20.719 1.00 97.88 110 HIS A N 1
ATOM 851 C CA . HIS A 1 110 ? 8.731 1.069 -20.120 1.00 97.88 110 HIS A CA 1
ATOM 852 C C . HIS A 1 110 ? 9.696 1.857 -19.213 1.00 97.88 110 HIS A C 1
ATOM 854 O O . HIS A 1 110 ? 9.448 1.990 -18.005 1.00 97.88 110 HIS A O 1
ATOM 860 N N . PRO A 1 111 ? 10.826 2.360 -19.748 1.00 97.81 111 PRO A N 1
ATOM 861 C CA . PRO A 1 111 ? 11.807 3.109 -18.963 1.00 97.81 111 PRO A CA 1
ATOM 862 C C . PRO A 1 111 ? 11.219 4.370 -18.310 1.00 97.81 111 PRO A C 1
ATOM 864 O O . PRO A 1 111 ? 11.655 4.761 -17.230 1.00 97.81 111 PRO A O 1
ATOM 867 N N . GLU A 1 112 ? 10.201 4.979 -18.917 1.00 98.19 112 GLU A N 1
ATOM 868 C CA . GLU A 1 112 ? 9.487 6.139 -18.388 1.00 98.19 112 GLU A CA 1
ATOM 869 C C . GLU A 1 112 ? 8.753 5.824 -17.078 1.00 98.19 112 GLU A C 1
ATOM 871 O O . GLU A 1 112 ? 8.817 6.600 -16.123 1.00 98.19 112 GLU A O 1
ATOM 876 N N . ILE A 1 113 ? 8.117 4.650 -16.996 1.00 97.94 113 ILE A N 1
ATOM 877 C CA . ILE A 1 113 ? 7.408 4.202 -15.792 1.00 97.94 113 ILE A CA 1
ATOM 878 C C . ILE A 1 113 ? 8.419 3.827 -14.714 1.00 97.94 113 ILE A C 1
ATOM 880 O O . ILE A 1 113 ? 8.237 4.175 -13.548 1.00 97.94 113 ILE A O 1
ATOM 884 N N . VAL A 1 114 ? 9.512 3.160 -15.098 1.00 98.25 114 VAL A N 1
ATOM 885 C CA . VAL A 1 114 ? 10.615 2.863 -14.176 1.00 98.25 114 VAL A CA 1
ATOM 886 C C . VAL A 1 114 ? 11.137 4.151 -13.546 1.00 98.25 114 VAL A C 1
ATOM 888 O O . VAL A 1 114 ? 11.210 4.233 -12.323 1.00 98.25 114 VAL A O 1
ATOM 891 N N . GLN A 1 115 ? 11.440 5.168 -14.356 1.00 98.06 115 GLN A N 1
ATOM 892 C CA . GLN A 1 115 ? 11.959 6.439 -13.862 1.00 98.06 115 GLN A CA 1
ATOM 893 C C . GLN A 1 115 ? 10.963 7.135 -12.928 1.00 98.06 115 GLN A C 1
ATOM 895 O O . GLN A 1 115 ? 11.346 7.560 -11.840 1.00 98.06 115 GLN A O 1
ATOM 900 N N . GLN A 1 116 ? 9.683 7.201 -13.310 1.00 98.12 116 GLN A N 1
ATOM 901 C CA . GLN A 1 116 ? 8.631 7.783 -12.474 1.00 98.12 116 GLN A CA 1
ATOM 902 C C . GLN A 1 116 ? 8.565 7.105 -11.097 1.00 98.12 116 GLN A C 1
ATOM 904 O O . GLN A 1 116 ? 8.518 7.774 -10.064 1.00 98.12 116 GLN A O 1
ATOM 909 N N . LEU A 1 117 ? 8.571 5.772 -11.076 1.00 98.25 117 LEU A N 1
ATOM 910 C CA . LEU A 1 117 ? 8.455 4.996 -9.846 1.00 98.25 117 LEU A CA 1
ATOM 911 C C . LEU A 1 117 ? 9.726 5.051 -8.995 1.00 98.25 117 LEU A C 1
ATOM 913 O O . LEU A 1 117 ? 9.630 5.129 -7.774 1.00 98.25 117 LEU A O 1
ATOM 917 N N . GLN A 1 118 ? 10.906 5.111 -9.612 1.00 97.62 118 GLN A N 1
ATOM 918 C CA . GLN A 1 118 ? 12.156 5.368 -8.896 1.00 97.62 118 GLN A CA 1
ATOM 919 C C . GLN A 1 118 ? 12.161 6.754 -8.243 1.00 97.62 118 GLN A C 1
ATOM 921 O O . GLN A 1 118 ? 12.571 6.879 -7.091 1.00 97.62 118 GLN A O 1
ATOM 926 N N . SER A 1 119 ? 11.659 7.787 -8.925 1.00 97.94 119 SER A N 1
ATOM 927 C CA . SER A 1 119 ? 11.501 9.115 -8.320 1.00 97.94 119 SER A CA 1
ATOM 928 C C . SER A 1 119 ? 10.517 9.098 -7.147 1.00 97.94 119 SER A C 1
ATOM 930 O O . SER A 1 119 ? 10.786 9.723 -6.123 1.00 97.94 119 SER A O 1
ATOM 932 N N . ALA A 1 120 ? 9.417 8.345 -7.249 1.00 97.94 120 ALA A N 1
ATOM 933 C CA . ALA A 1 120 ? 8.483 8.166 -6.138 1.00 97.94 120 ALA A CA 1
ATOM 934 C C . ALA A 1 120 ? 9.139 7.457 -4.939 1.00 97.94 120 ALA A C 1
ATOM 936 O O . ALA A 1 120 ? 8.942 7.877 -3.801 1.00 97.94 120 ALA A O 1
ATOM 937 N N . MET A 1 121 ? 9.958 6.426 -5.182 1.00 97.38 121 MET A N 1
ATOM 938 C CA . MET A 1 121 ? 10.733 5.750 -4.134 1.00 97.38 121 MET A CA 1
ATOM 939 C C . MET A 1 121 ? 11.719 6.705 -3.453 1.00 97.38 121 MET A C 1
ATOM 941 O O . MET A 1 121 ? 11.741 6.776 -2.232 1.00 97.38 121 MET A O 1
ATOM 945 N N . GLN A 1 122 ? 12.474 7.499 -4.218 1.00 96.69 122 GLN A N 1
ATOM 946 C CA . GLN A 1 122 ? 13.417 8.482 -3.665 1.00 96.69 122 GLN A CA 1
ATOM 947 C C . GLN A 1 122 ? 12.718 9.548 -2.811 1.00 96.69 122 GLN A C 1
ATOM 949 O O . GLN A 1 122 ? 13.221 9.927 -1.753 1.00 96.69 122 GLN A O 1
ATOM 954 N N . ALA A 1 123 ? 11.554 10.028 -3.258 1.00 96.94 123 ALA A N 1
ATOM 955 C CA . ALA A 1 123 ? 10.747 10.968 -2.488 1.00 96.94 123 ALA A CA 1
ATOM 956 C C . ALA A 1 123 ? 10.272 10.345 -1.167 1.00 96.94 123 ALA A C 1
ATOM 958 O O . ALA A 1 123 ? 10.357 10.990 -0.124 1.00 96.94 123 ALA A O 1
ATOM 959 N N . PHE A 1 124 ? 9.838 9.084 -1.199 1.00 96.06 124 PHE A N 1
ATOM 960 C CA . PHE A 1 124 ? 9.407 8.361 -0.008 1.00 96.06 124 PHE A CA 1
ATOM 961 C C . PHE A 1 124 ? 10.555 8.073 0.966 1.00 96.06 124 PHE A C 1
ATOM 963 O O . PHE A 1 124 ? 10.396 8.270 2.164 1.00 96.06 124 PHE A O 1
ATOM 970 N N . GLU A 1 125 ? 11.741 7.687 0.487 1.00 94.31 125 GLU A N 1
ATOM 971 C CA . GLU A 1 125 ? 12.913 7.522 1.360 1.00 94.31 125 GLU A CA 1
ATOM 972 C C . GLU A 1 125 ? 13.302 8.820 2.065 1.00 94.31 125 GLU A C 1
ATOM 974 O O . GLU A 1 125 ? 13.733 8.800 3.220 1.00 94.31 125 GLU A O 1
ATOM 979 N N . LYS A 1 126 ? 13.190 9.953 1.361 1.00 95.75 126 LYS A N 1
ATOM 980 C CA . LYS A 1 126 ? 13.440 11.266 1.949 1.00 95.75 126 LYS A CA 1
ATOM 981 C C . LYS A 1 126 ? 12.422 11.560 3.051 1.00 95.75 126 LYS A C 1
ATOM 983 O O . LYS A 1 126 ? 12.834 11.907 4.154 1.00 95.75 126 LYS A O 1
ATOM 988 N N . ASP A 1 127 ? 11.137 11.358 2.771 1.00 94.31 127 ASP A N 1
ATOM 989 C CA . ASP A 1 127 ? 10.059 11.544 3.745 1.00 94.31 127 ASP A CA 1
ATOM 990 C C . ASP A 1 127 ? 10.243 10.648 4.982 1.00 94.31 127 ASP A C 1
ATOM 992 O O . ASP A 1 127 ? 10.232 11.135 6.110 1.00 94.31 127 ASP A O 1
ATOM 996 N N . MET A 1 128 ? 10.548 9.360 4.788 1.00 92.56 128 MET A N 1
ATOM 997 C CA . MET A 1 128 ? 10.825 8.432 5.887 1.00 92.56 128 MET A CA 1
ATOM 998 C C . MET A 1 128 ? 11.967 8.913 6.785 1.00 92.56 128 MET A C 1
ATOM 1000 O O . MET A 1 128 ? 11.874 8.789 8.003 1.00 92.56 128 MET A O 1
ATOM 1004 N N . LYS A 1 129 ? 13.050 9.446 6.202 1.00 91.62 129 LYS A N 1
ATOM 1005 C CA . LYS A 1 129 ? 14.198 9.964 6.964 1.00 91.62 129 LYS A CA 1
ATOM 1006 C C . LYS A 1 129 ? 13.842 11.223 7.751 1.00 91.62 129 LYS A C 1
ATOM 1008 O O . LYS A 1 129 ? 14.321 11.386 8.869 1.00 91.62 129 LYS A O 1
ATOM 1013 N N . GLU A 1 130 ? 13.021 12.098 7.180 1.00 92.94 130 GLU A N 1
ATOM 1014 C CA . GLU A 1 130 ? 12.554 13.324 7.839 1.00 92.94 130 GLU A CA 1
ATOM 1015 C C . GLU A 1 130 ? 11.568 13.014 8.978 1.00 92.94 130 GLU A C 1
ATOM 1017 O O . GLU A 1 130 ? 11.615 13.661 10.023 1.00 92.94 130 GLU A O 1
ATOM 1022 N N . ASN A 1 131 ? 10.750 11.970 8.819 1.00 91.38 131 ASN A N 1
ATOM 1023 C CA . ASN A 1 131 ? 9.714 11.554 9.770 1.00 91.38 131 ASN A CA 1
ATOM 1024 C C . ASN A 1 131 ? 10.129 10.372 10.670 1.00 91.38 131 ASN A C 1
ATOM 1026 O O . ASN A 1 131 ? 9.277 9.698 11.262 1.00 91.38 131 ASN A O 1
ATOM 1030 N N . LEU A 1 132 ? 11.436 10.103 10.790 1.00 88.19 132 LEU A N 1
ATOM 1031 C CA . LEU A 1 132 ? 11.981 9.050 11.650 1.00 88.19 132 LEU A CA 1
ATOM 1032 C C . LEU A 1 132 ? 11.535 9.261 13.101 1.00 88.19 132 LEU A C 1
ATOM 1034 O O . LEU A 1 132 ? 11.884 10.245 13.754 1.00 88.19 132 LEU A O 1
ATOM 1038 N N . ARG A 1 133 ? 10.783 8.294 13.632 1.00 86.50 133 ARG A N 1
ATOM 1039 C CA . ARG A 1 133 ? 10.321 8.345 15.020 1.00 86.50 133 ARG A CA 1
ATOM 1040 C C . ARG A 1 133 ? 11.459 7.956 15.966 1.00 86.50 133 ARG A C 1
ATOM 1042 O O . ARG A 1 133 ? 12.137 6.956 15.711 1.00 86.50 133 ARG A O 1
ATOM 1049 N N . PRO A 1 134 ? 11.655 8.682 17.080 1.00 85.88 134 PRO A N 1
ATOM 1050 C CA . PRO A 1 134 ? 12.606 8.264 18.096 1.00 85.88 134 PRO A CA 1
ATOM 1051 C C . PRO A 1 134 ? 12.168 6.929 18.707 1.00 85.88 134 PRO A C 1
ATOM 1053 O O . PRO A 1 134 ? 10.975 6.623 18.794 1.00 85.88 134 PRO A O 1
ATOM 1056 N N . ALA A 1 135 ? 13.136 6.135 19.164 1.00 85.81 135 ALA A N 1
ATOM 1057 C CA . ALA A 1 135 ? 12.831 4.932 19.923 1.00 85.81 135 ALA A CA 1
ATOM 1058 C C . ALA A 1 135 ? 12.025 5.306 21.177 1.00 85.81 135 ALA A C 1
ATOM 1060 O O . ALA A 1 135 ? 12.433 6.169 21.955 1.00 85.81 135 ALA A O 1
ATOM 1061 N N . GLY A 1 136 ? 10.884 4.646 21.379 1.00 82.69 136 GLY A N 1
ATOM 1062 C CA . GLY A 1 136 ? 10.120 4.785 22.612 1.00 82.69 136 GLY A CA 1
ATOM 1063 C C . GLY A 1 136 ? 10.906 4.177 23.770 1.00 82.69 136 GLY A C 1
ATOM 1064 O O . GLY A 1 136 ? 11.124 2.966 23.800 1.00 82.69 136 GLY A O 1
ATOM 1065 N N . LEU A 1 137 ? 11.334 5.006 24.718 1.00 86.81 137 LEU A N 1
ATOM 1066 C CA . LEU A 1 137 ? 12.003 4.566 25.938 1.00 86.81 137 LEU A CA 1
ATOM 1067 C C . LEU A 1 137 ? 11.046 4.716 27.118 1.00 86.81 137 LEU A C 1
ATOM 1069 O O . LEU A 1 137 ? 10.407 5.752 27.287 1.00 86.81 137 LEU A O 1
ATOM 1073 N N . VAL A 1 138 ? 10.957 3.673 27.941 1.00 86.00 138 VAL A N 1
ATOM 1074 C CA . VAL A 1 138 ? 10.213 3.698 29.202 1.00 86.00 138 VAL A CA 1
ATOM 1075 C C . VAL A 1 138 ? 11.209 3.457 30.321 1.00 86.00 138 VAL A C 1
ATOM 1077 O O . VAL A 1 138 ? 11.813 2.387 30.397 1.00 86.00 138 VAL A O 1
ATOM 1080 N N . GLU A 1 139 ? 11.391 4.447 31.190 1.00 90.12 139 GLU A N 1
ATOM 1081 C CA . GLU A 1 139 ? 12.220 4.283 32.380 1.00 90.12 139 GLU A CA 1
ATOM 1082 C C . GLU A 1 139 ? 11.560 3.298 33.352 1.00 90.12 139 GLU A C 1
ATOM 1084 O O . GLU A 1 139 ? 10.379 3.425 33.676 1.00 90.12 139 GLU A O 1
ATOM 1089 N N . ASN A 1 140 ? 12.334 2.323 33.842 1.00 90.62 140 ASN A N 1
ATOM 1090 C CA . ASN A 1 140 ? 11.883 1.313 34.807 1.00 90.62 140 ASN A CA 1
ATOM 1091 C C . ASN A 1 140 ? 10.579 0.598 34.383 1.00 90.62 140 ASN A C 1
ATOM 1093 O O . ASN A 1 140 ? 9.5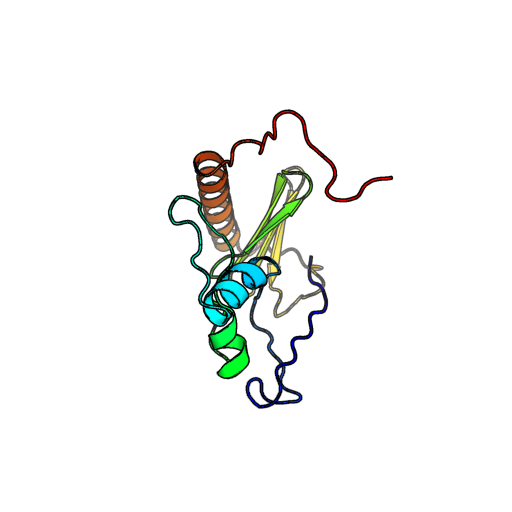73 0.690 35.097 1.00 90.62 140 ASN A O 1
ATOM 1097 N N . PRO A 1 141 ? 10.563 -0.120 33.242 1.00 89.44 141 PRO A N 1
ATOM 1098 C CA . PRO A 1 141 ? 9.346 -0.729 32.719 1.00 89.44 141 PRO A CA 1
ATOM 1099 C C . PRO A 1 141 ? 8.764 -1.723 33.731 1.00 89.44 141 PRO A C 1
ATOM 1101 O O . PRO A 1 141 ? 9.405 -2.703 34.113 1.00 89.44 141 PRO A O 1
ATOM 1104 N N . LYS A 1 142 ? 7.529 -1.469 34.171 1.00 87.69 142 LYS A N 1
ATOM 1105 C CA . LYS A 1 142 ? 6.793 -2.355 35.078 1.00 87.69 142 LYS A CA 1
ATOM 1106 C C . LYS A 1 142 ? 5.813 -3.207 34.270 1.00 87.69 142 LYS A C 1
ATOM 1108 O O . LYS A 1 142 ? 4.959 -2.641 33.589 1.00 87.69 142 LYS A O 1
ATOM 1113 N N . PRO A 1 143 ? 5.891 -4.546 34.341 1.00 87.06 143 PRO A N 1
ATOM 1114 C CA . PRO A 1 143 ? 4.899 -5.413 33.717 1.00 87.06 143 PRO A CA 1
ATOM 1115 C C . PRO A 1 143 ? 3.491 -5.113 34.249 1.00 87.06 143 PRO A C 1
ATOM 1117 O O . PRO A 1 143 ? 3.307 -4.942 35.454 1.00 87.06 143 PRO A O 1
ATOM 1120 N N . LEU A 1 144 ? 2.492 -5.096 33.360 1.00 82.88 144 LEU A N 1
ATOM 1121 C CA . LEU A 1 144 ? 1.082 -4.901 33.738 1.00 82.88 144 LEU A CA 1
ATOM 1122 C C . LEU A 1 144 ? 0.516 -6.081 34.544 1.00 82.88 144 LEU A C 1
ATOM 1124 O O . LEU A 1 144 ? -0.482 -5.942 35.246 1.00 82.88 144 LEU A O 1
ATOM 1128 N N . THR A 1 145 ? 1.162 -7.242 34.464 1.00 82.75 145 THR A N 1
ATOM 1129 C CA . THR A 1 145 ? 0.786 -8.461 35.179 1.00 82.75 145 THR A CA 1
ATOM 1130 C C . THR A 1 145 ? 1.839 -8.794 36.229 1.00 82.75 145 THR A C 1
ATOM 1132 O O . THR A 1 145 ? 3.030 -8.847 35.913 1.00 82.75 145 THR A O 1
ATOM 1135 N N . LYS A 1 146 ? 1.415 -9.079 37.464 1.00 77.19 146 LYS A N 1
ATOM 1136 C CA . LYS A 1 146 ? 2.290 -9.706 38.465 1.00 77.19 146 LYS A CA 1
ATOM 1137 C C . LYS A 1 146 ? 2.486 -11.174 38.063 1.00 77.19 146 LYS A C 1
ATOM 1139 O O . LYS A 1 146 ? 1.492 -11.847 37.801 1.00 77.19 146 LYS A O 1
ATOM 1144 N N . ARG A 1 147 ? 3.739 -11.622 37.937 1.00 64.62 147 ARG A N 1
ATOM 1145 C CA . ARG A 1 147 ? 4.061 -13.055 37.846 1.00 64.62 147 ARG A CA 1
ATOM 1146 C C . ARG A 1 147 ? 3.846 -13.726 39.195 1.00 64.62 147 ARG A C 1
ATOM 1148 O O . ARG A 1 147 ? 4.040 -13.024 40.213 1.00 64.62 147 ARG A O 1
#

Foldseek 3Di:
DDDDDDDDDPPQFDPPDDAPADADPLQVVVQVCVVVVHDDDPLADRPHHHCSCCRRPVDHHPDQKDFDADPNDGQWMDGDQWIWGQDPNDIFIDRCVVCVPSPDGCCVVCVVVVVVRVVVSVVVVVVCVVRPDDDDDDPPDDDPDDD

Secondary structure (DSSP, 8-state):
---------TTTSPTT----S---GGGHHHHHHHHHTPPPPSSS-------HHHHHH-PPPS-SEEEEEETTEEEEEEETTEEEEEETTEEEEEETTT-TT--S--TTT-HHHHHHHHHHHHHHHHHHHHTPPPP---SSPPPSS--